Protein AF-A0A6I7XDJ4-F1 (afdb_monomer_lite)

Secondary structure (DSSP, 8-state):
--HHHHHHHHHHHTTTTS--------PPTT-PPPPPHHHHHHHHHHHHHHHHHHHHHHHHT--HHHHHHHHHHHHHHHTTS-HHHHHHHHHHHHHHHHHHHHHHTTT-HHHHHHHHHHHH-

Radius of gyration: 19.07 Å; chains: 1; bounding box: 44×33×51 Å

Sequence (121 aa):
MGLLKKLVLAFFVSFAMLATAPSAMAKPAGKVANQTQAEVEQSLLDTIAVAEETLAAMKDGTDKDTVVAMFKKTKQTAKTIESSVVLADRDRALSKVSKARSAYKKDQHEKAEELMTDAVQ

Structure (mmCIF, N/CA/C/O backbone):
data_AF-A0A6I7XDJ4-F1
#
_entry.id   AF-A0A6I7XDJ4-F1
#
loop_
_atom_site.group_PDB
_atom_site.id
_atom_site.type_symbol
_atom_site.label_atom_id
_atom_site.label_alt_id
_atom_site.label_comp_id
_atom_site.label_asym_id
_atom_site.label_entity_id
_atom_site.label_seq_id
_atom_site.pdbx_PDB_ins_code
_atom_site.Cartn_x
_atom_site.Cartn_y
_atom_site.Cartn_z
_atom_site.occupancy
_atom_site.B_iso_or_equiv
_atom_site.auth_seq_id
_atom_site.auth_comp_id
_atom_site.auth_asym_id
_atom_site.auth_atom_id
_atom_site.pdbx_PDB_model_num
ATOM 1 N N . MET A 1 1 ? 5.682 12.138 11.680 1.00 58.25 1 MET A N 1
ATOM 2 C CA . MET A 1 1 ? 5.284 11.073 10.729 1.00 58.25 1 MET A CA 1
ATOM 3 C C . MET A 1 1 ? 5.208 9.738 11.461 1.00 58.25 1 MET A C 1
ATOM 5 O O . MET A 1 1 ? 6.212 9.355 12.058 1.00 58.25 1 MET A O 1
ATOM 9 N N . GLY A 1 2 ? 4.049 9.067 11.454 1.00 78.44 2 GLY A N 1
ATOM 10 C CA . GLY A 1 2 ? 3.873 7.729 12.035 1.00 78.44 2 GLY A CA 1
ATOM 11 C C . GLY A 1 2 ? 4.668 6.648 11.293 1.00 78.44 2 GLY A C 1
ATOM 12 O O . GLY A 1 2 ? 5.092 6.863 10.158 1.00 78.44 2 GLY A O 1
ATOM 13 N N . LEU A 1 3 ? 4.896 5.492 11.929 1.00 74.62 3 LEU A N 1
ATOM 14 C CA . LEU A 1 3 ? 5.681 4.392 11.345 1.00 74.62 3 LEU A CA 1
ATOM 15 C C . LEU A 1 3 ? 5.074 3.893 10.023 1.00 74.62 3 LEU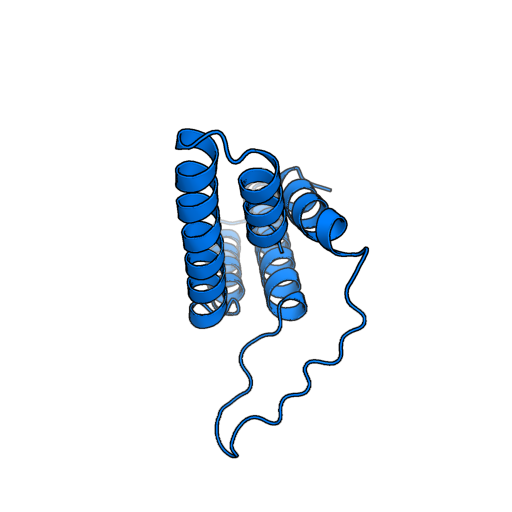 A C 1
ATOM 17 O O . LEU A 1 3 ? 5.812 3.653 9.077 1.00 74.62 3 LEU A O 1
ATOM 21 N N . LEU A 1 4 ? 3.741 3.830 9.924 1.00 73.25 4 LEU A N 1
ATOM 22 C CA . LEU A 1 4 ? 3.053 3.460 8.683 1.00 73.25 4 LEU A CA 1
ATOM 23 C C . LEU A 1 4 ? 3.281 4.486 7.564 1.00 73.25 4 LEU A C 1
ATOM 25 O O . LEU A 1 4 ? 3.674 4.101 6.469 1.00 73.25 4 LEU A O 1
ATOM 29 N N . LYS A 1 5 ? 3.109 5.788 7.845 1.00 70.94 5 LYS A N 1
ATOM 30 C CA . LYS A 1 5 ? 3.412 6.857 6.873 1.00 70.94 5 LYS A CA 1
ATOM 31 C C . LYS A 1 5 ? 4.868 6.806 6.424 1.00 70.94 5 LYS A C 1
ATOM 33 O O . LYS A 1 5 ? 5.135 6.968 5.244 1.00 70.94 5 LYS A O 1
ATOM 38 N N . LYS A 1 6 ? 5.798 6.535 7.346 1.00 69.38 6 LYS A N 1
ATOM 39 C CA . LYS A 1 6 ? 7.222 6.359 7.028 1.00 69.38 6 LYS A CA 1
ATOM 40 C C . LYS A 1 6 ? 7.474 5.143 6.141 1.00 69.38 6 LYS A C 1
ATOM 42 O O . LYS A 1 6 ? 8.306 5.247 5.256 1.00 69.38 6 LYS A O 1
ATOM 47 N N . LEU A 1 7 ? 6.786 4.023 6.364 1.00 71.25 7 LEU A N 1
ATOM 48 C CA . LEU A 1 7 ? 6.921 2.826 5.530 1.00 71.25 7 LEU A CA 1
ATOM 49 C C . LEU A 1 7 ? 6.358 3.042 4.124 1.00 71.25 7 LEU A C 1
ATOM 51 O O . LEU A 1 7 ? 7.006 2.641 3.167 1.00 71.25 7 LEU A O 1
ATOM 55 N N . VAL A 1 8 ? 5.212 3.719 3.994 1.00 69.56 8 VAL A N 1
ATOM 56 C CA . VAL A 1 8 ? 4.672 4.106 2.681 1.00 69.56 8 VAL A CA 1
ATOM 57 C C . VAL A 1 8 ? 5.653 5.039 1.972 1.00 69.56 8 VAL A C 1
ATOM 59 O O . VAL A 1 8 ? 6.119 4.706 0.891 1.00 69.56 8 VAL A O 1
ATOM 62 N N . LEU A 1 9 ? 6.077 6.132 2.615 1.00 65.06 9 LEU A N 1
ATOM 63 C CA . LEU A 1 9 ? 7.033 7.062 2.006 1.00 65.06 9 LEU A CA 1
ATOM 64 C C . LEU A 1 9 ? 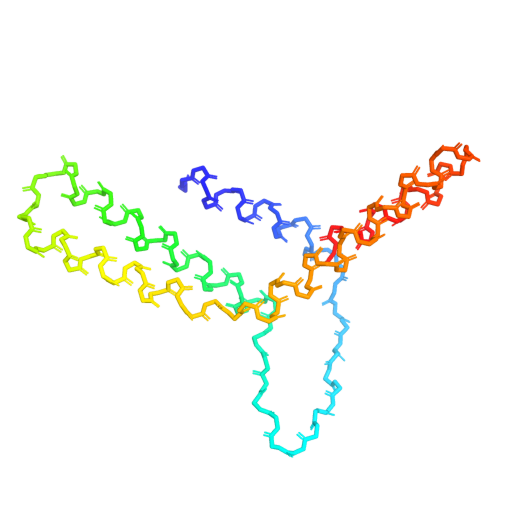8.373 6.394 1.662 1.00 65.06 9 LEU A C 1
ATOM 66 O O . LEU A 1 9 ? 8.934 6.668 0.615 1.00 65.06 9 LEU A O 1
ATOM 70 N N . ALA A 1 10 ? 8.909 5.531 2.529 1.00 63.19 10 ALA A N 1
ATOM 71 C CA . ALA A 1 10 ? 10.187 4.859 2.292 1.00 63.19 10 ALA A CA 1
ATOM 72 C C . ALA A 1 10 ? 10.102 3.832 1.158 1.00 63.19 10 ALA A C 1
ATOM 74 O O . ALA A 1 10 ? 11.068 3.688 0.416 1.00 63.19 10 ALA A O 1
ATOM 75 N N . PHE A 1 11 ? 8.958 3.159 1.000 1.00 60.91 11 PHE A N 1
ATOM 76 C CA . PHE A 1 11 ? 8.702 2.325 -0.168 1.00 60.91 11 PHE A CA 1
ATOM 77 C C . PHE A 1 11 ? 8.723 3.195 -1.433 1.00 60.91 11 PHE A C 1
ATOM 79 O O . PHE A 1 11 ? 9.486 2.905 -2.343 1.00 60.91 11 PHE A O 1
ATOM 86 N N . PHE A 1 12 ? 8.011 4.327 -1.452 1.00 59.75 12 PHE A N 1
ATOM 87 C CA . PHE A 1 12 ? 7.899 5.177 -2.646 1.00 59.75 12 PHE A CA 1
ATOM 88 C C . PHE A 1 12 ? 9.143 6.020 -2.991 1.00 59.75 12 PHE A C 1
ATOM 90 O O . PHE A 1 12 ? 9.467 6.194 -4.165 1.00 59.75 12 PHE A O 1
ATOM 97 N N . VAL A 1 13 ? 9.911 6.491 -2.004 1.00 55.22 13 VAL A N 1
ATOM 98 C CA . VAL A 1 13 ? 11.132 7.294 -2.227 1.00 55.22 13 VAL A CA 1
ATOM 99 C C . VAL A 1 13 ? 12.256 6.471 -2.876 1.00 55.22 13 VAL A C 1
ATOM 101 O O . VAL A 1 13 ? 13.077 7.036 -3.599 1.00 55.22 13 VAL A O 1
ATOM 104 N N . SER A 1 14 ? 12.263 5.142 -2.722 1.00 49.72 14 SER A N 1
ATOM 105 C CA . SER A 1 14 ? 13.172 4.259 -3.470 1.00 49.72 14 SER A CA 1
ATOM 106 C C . SER A 1 14 ? 12.849 4.160 -4.973 1.00 49.72 14 SER A C 1
ATOM 108 O O . SER A 1 14 ? 13.711 3.721 -5.730 1.00 49.72 14 SER A O 1
ATOM 110 N N . PHE A 1 15 ? 11.677 4.628 -5.429 1.00 52.31 15 PHE A N 1
ATOM 111 C CA . PHE A 1 15 ? 11.262 4.622 -6.844 1.00 52.31 15 PHE A CA 1
ATOM 112 C C . PHE A 1 15 ? 11.438 5.964 -7.563 1.00 52.31 15 PHE A C 1
ATOM 114 O O . PHE A 1 15 ? 11.301 6.037 -8.783 1.00 52.31 15 PHE A O 1
ATOM 121 N N . ALA A 1 16 ? 11.786 7.035 -6.846 1.00 45.94 16 ALA A N 1
ATOM 122 C CA . ALA A 1 16 ? 11.809 8.387 -7.408 1.00 45.94 16 ALA A CA 1
ATOM 123 C C . ALA A 1 16 ? 13.043 8.713 -8.281 1.00 45.94 16 ALA A C 1
ATOM 125 O O . ALA A 1 16 ? 13.126 9.816 -8.817 1.00 45.94 16 ALA A O 1
ATOM 126 N N . MET A 1 17 ? 14.004 7.796 -8.453 1.00 49.53 17 MET A N 1
ATOM 127 C CA . MET A 1 17 ? 15.264 8.090 -9.158 1.00 49.53 17 MET A CA 1
ATOM 128 C C . MET A 1 17 ? 15.359 7.596 -10.610 1.00 49.53 17 MET A C 1
ATOM 130 O O . MET A 1 17 ? 16.445 7.700 -11.171 1.00 49.53 17 MET A O 1
ATOM 134 N N . LEU A 1 18 ? 14.286 7.113 -11.261 1.00 47.75 18 LEU A N 1
ATOM 135 C CA . LEU A 1 18 ? 14.331 6.881 -12.720 1.00 47.75 18 LEU A CA 1
ATOM 136 C C . LEU A 1 18 ? 12.953 6.713 -13.402 1.00 47.75 18 LEU A C 1
ATOM 138 O O . LEU A 1 18 ? 12.644 5.646 -13.920 1.00 47.75 18 LEU A O 1
ATOM 142 N N . ALA A 1 19 ? 12.108 7.748 -13.461 1.00 44.69 19 ALA A N 1
ATOM 143 C CA . ALA A 1 19 ? 10.888 7.666 -14.280 1.00 44.69 19 ALA A CA 1
ATOM 144 C C . ALA A 1 19 ? 10.393 9.021 -14.815 1.00 44.69 19 ALA A C 1
ATOM 146 O O . ALA A 1 19 ? 9.305 9.481 -14.485 1.00 44.69 19 ALA A O 1
ATOM 147 N N . THR A 1 20 ? 11.145 9.638 -15.729 1.00 43.28 20 THR A N 1
ATOM 148 C CA . THR A 1 20 ? 10.537 10.495 -16.763 1.00 43.28 20 THR A CA 1
ATOM 149 C C . THR A 1 20 ? 10.356 9.673 -18.036 1.00 43.28 20 THR A C 1
ATOM 151 O O . THR A 1 20 ? 11.056 9.874 -19.025 1.00 43.28 20 THR A O 1
ATOM 154 N N . ALA A 1 21 ? 9.437 8.710 -18.012 1.00 37.78 21 ALA A N 1
ATOM 155 C CA . ALA A 1 21 ? 8.936 8.075 -19.225 1.00 37.78 21 ALA A CA 1
ATOM 156 C C . ALA A 1 21 ? 7.427 8.353 -19.311 1.00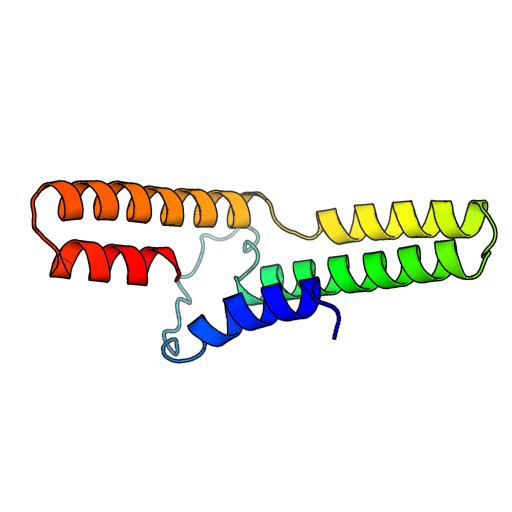 37.78 21 ALA A C 1
ATOM 158 O O . ALA A 1 21 ? 6.674 7.862 -18.469 1.00 37.78 21 ALA A O 1
ATOM 159 N N . PRO A 1 22 ? 6.956 9.160 -20.278 1.00 39.66 22 PRO A N 1
ATOM 160 C CA . PRO A 1 22 ? 5.538 9.437 -20.431 1.00 39.66 22 PRO A CA 1
ATOM 161 C C . PRO A 1 22 ? 4.861 8.195 -21.017 1.00 39.66 22 PRO A C 1
ATOM 163 O O . PRO A 1 22 ? 4.816 8.010 -22.229 1.00 39.66 22 PRO A O 1
ATOM 166 N N . SER A 1 23 ? 4.300 7.332 -20.174 1.00 48.78 23 SER A N 1
ATOM 167 C CA . SER A 1 23 ? 3.416 6.247 -20.616 1.00 48.78 23 SER A CA 1
ATOM 168 C C . SER A 1 23 ? 1.985 6.757 -20.818 1.00 48.78 23 SER A C 1
ATOM 170 O O . SER A 1 23 ? 1.008 6.170 -20.359 1.00 48.78 23 SER A O 1
ATOM 172 N N . ALA A 1 24 ? 1.835 7.848 -21.575 1.00 47.28 24 ALA A N 1
ATOM 173 C CA . ALA A 1 24 ? 0.551 8.243 -22.143 1.00 47.28 24 ALA A CA 1
ATOM 174 C C . ALA A 1 24 ? 0.224 7.335 -23.345 1.00 47.28 24 ALA A C 1
ATOM 176 O O . ALA A 1 24 ? 0.152 7.775 -24.489 1.00 47.28 24 ALA A O 1
ATOM 177 N N . MET A 1 25 ? 0.049 6.036 -23.096 1.00 48.41 25 MET A N 1
ATOM 178 C CA . MET A 1 25 ? -0.567 5.135 -24.067 1.00 48.41 25 MET A CA 1
ATOM 179 C C . MET A 1 25 ? -2.068 5.424 -24.046 1.00 48.41 25 MET A C 1
ATOM 181 O O . MET A 1 25 ? -2.756 5.104 -23.075 1.00 48.41 25 MET A O 1
ATOM 185 N N . ALA A 1 26 ? -2.564 6.078 -25.097 1.00 45.44 26 ALA A N 1
ATOM 186 C CA . ALA A 1 26 ? -3.975 6.398 -25.274 1.00 45.44 26 ALA A CA 1
ATOM 187 C C . ALA A 1 26 ? -4.851 5.145 -25.052 1.00 45.44 26 ALA A C 1
ATOM 189 O O . ALA A 1 26 ? -4.783 4.179 -25.815 1.00 45.44 26 ALA A O 1
ATOM 190 N N . LYS A 1 27 ? -5.659 5.143 -23.981 1.00 52.78 27 LYS A N 1
ATOM 191 C CA . LYS A 1 27 ? -6.646 4.084 -23.713 1.00 52.78 27 LYS A CA 1
ATOM 192 C C . LYS A 1 27 ? -7.826 4.208 -24.696 1.00 52.78 27 LYS A C 1
ATOM 194 O O . LYS A 1 27 ? -8.166 5.323 -25.091 1.00 52.78 27 LYS A O 1
ATOM 199 N N . PRO A 1 28 ? -8.486 3.092 -25.071 1.00 50.69 28 PRO A N 1
ATOM 200 C CA . PRO A 1 28 ? -9.665 3.117 -25.936 1.00 50.69 28 PRO A CA 1
ATOM 201 C C . PRO A 1 28 ? -10.774 3.985 -25.327 1.00 50.69 28 PRO A C 1
ATOM 203 O O . PRO A 1 28 ? -11.016 3.916 -24.118 1.00 50.69 28 PRO A O 1
ATOM 206 N N . ALA A 1 29 ? -11.460 4.767 -26.164 1.00 42.06 29 ALA A N 1
ATOM 207 C CA . ALA A 1 29 ? -12.577 5.613 -25.755 1.00 42.06 29 ALA A CA 1
ATOM 208 C C . ALA A 1 29 ? -13.630 4.792 -24.982 1.00 42.06 29 ALA A C 1
ATOM 210 O O . ALA A 1 29 ? -14.144 3.797 -25.489 1.00 42.06 29 ALA A O 1
ATOM 211 N N . GLY A 1 30 ? -13.915 5.194 -23.739 1.00 54.53 30 GLY A N 1
ATOM 212 C CA . GLY A 1 30 ? -14.920 4.564 -22.872 1.00 54.53 30 GLY A CA 1
ATOM 213 C C . GLY A 1 30 ? -14.377 3.755 -21.688 1.00 54.53 30 GLY A C 1
ATOM 214 O O . GLY A 1 30 ? -15.161 3.381 -20.819 1.00 54.53 30 GLY A O 1
ATOM 215 N N . LYS A 1 31 ? -13.061 3.515 -21.582 1.00 56.34 31 LYS A N 1
ATOM 216 C CA . LYS A 1 31 ? -12.471 3.002 -20.333 1.00 56.34 31 LYS A CA 1
ATOM 217 C C . LYS A 1 31 ? -12.120 4.169 -19.416 1.00 56.34 31 LYS A C 1
ATOM 219 O O . LYS A 1 31 ? -11.242 4.960 -19.752 1.00 56.34 31 LYS A O 1
ATOM 224 N N . VAL A 1 32 ? -12.784 4.256 -18.260 1.00 60.88 32 VAL A N 1
ATOM 225 C CA . VAL A 1 32 ? -12.348 5.136 -17.165 1.00 60.88 32 VAL A CA 1
ATOM 226 C C . VAL A 1 32 ? -10.879 4.822 -16.888 1.00 60.88 32 VAL A C 1
ATOM 228 O O . VAL A 1 32 ? -10.493 3.652 -16.803 1.00 60.88 32 VAL A O 1
ATOM 231 N N . ALA A 1 33 ? -10.037 5.850 -16.860 1.00 67.56 33 ALA A N 1
ATOM 232 C CA . ALA A 1 33 ? -8.632 5.655 -16.564 1.00 67.56 33 ALA A CA 1
ATOM 233 C C . ALA A 1 33 ? -8.510 5.104 -15.140 1.00 67.56 33 ALA A C 1
ATOM 235 O O . ALA A 1 33 ? -8.941 5.755 -14.195 1.00 67.56 33 ALA A O 1
ATOM 236 N N . ASN A 1 34 ? -7.969 3.890 -15.010 1.00 77.81 34 ASN A N 1
ATOM 237 C CA . ASN A 1 34 ? -7.558 3.383 -13.706 1.00 77.81 34 ASN A CA 1
ATOM 238 C C . ASN A 1 34 ? -6.623 4.374 -13.007 1.00 77.81 34 ASN A C 1
ATOM 240 O O . ASN A 1 34 ? -5.861 5.064 -13.694 1.00 77.81 34 ASN A O 1
ATOM 244 N N . GLN A 1 35 ? -6.635 4.358 -11.677 1.00 80.38 35 GLN A N 1
ATOM 245 C CA . GLN A 1 35 ? -5.714 5.135 -10.859 1.00 80.38 35 GLN A CA 1
ATOM 246 C C . GLN A 1 35 ? -4.265 4.916 -11.297 1.00 80.38 35 GLN A C 1
ATOM 248 O O . GLN A 1 35 ? -3.810 3.791 -11.526 1.00 80.38 35 GLN A O 1
ATOM 253 N N . THR A 1 36 ? -3.538 6.017 -11.407 1.00 86.25 36 THR A N 1
ATOM 254 C CA . THR A 1 36 ? -2.083 6.036 -11.520 1.00 86.25 36 THR A CA 1
ATOM 255 C C . THR A 1 36 ? -1.444 5.605 -10.200 1.00 86.25 36 THR A C 1
ATOM 257 O O . THR A 1 36 ? -2.063 5.658 -9.138 1.00 86.25 36 THR A O 1
ATOM 260 N N . GLN A 1 37 ? -0.168 5.220 -10.241 1.00 80.06 37 GLN A N 1
ATOM 261 C CA . GLN A 1 37 ? 0.585 4.836 -9.043 1.00 80.06 37 GLN A CA 1
ATOM 262 C C . GLN A 1 37 ? 0.614 5.959 -7.988 1.00 80.06 37 GLN A C 1
ATOM 264 O O . GLN A 1 37 ? 0.421 5.688 -6.806 1.00 80.06 37 GLN A O 1
ATOM 269 N N . ALA A 1 38 ? 0.758 7.217 -8.419 1.00 80.81 38 ALA A N 1
ATOM 270 C CA . ALA A 1 38 ? 0.715 8.383 -7.536 1.00 80.81 38 ALA A CA 1
ATOM 271 C C . ALA A 1 38 ? -0.673 8.590 -6.897 1.00 80.81 38 ALA A C 1
ATOM 273 O O . ALA A 1 38 ? -0.775 8.958 -5.729 1.00 80.81 38 ALA A O 1
ATOM 274 N N . GLU A 1 39 ? -1.759 8.318 -7.626 1.00 83.44 39 GLU A N 1
ATOM 275 C CA . GLU A 1 39 ? -3.124 8.397 -7.081 1.00 83.44 39 GLU A CA 1
ATOM 276 C C . GLU A 1 39 ? -3.422 7.262 -6.089 1.00 83.44 39 GLU A C 1
ATOM 278 O O . GLU A 1 39 ? -4.112 7.480 -5.087 1.00 83.44 39 GLU A O 1
ATOM 283 N N . VAL A 1 40 ? -2.880 6.063 -6.330 1.00 86.62 40 VAL A N 1
ATOM 284 C CA . VAL A 1 40 ? -2.934 4.947 -5.372 1.00 86.62 40 VAL A CA 1
ATOM 285 C C . VAL A 1 40 ? -2.143 5.293 -4.108 1.00 86.62 40 VAL A C 1
ATOM 287 O O . VAL A 1 40 ? -2.650 5.091 -3.003 1.00 86.62 40 VAL A O 1
ATOM 290 N N . GLU A 1 41 ? -0.936 5.852 -4.246 1.00 84.69 41 GLU A N 1
ATOM 291 C CA . GLU A 1 41 ? -0.121 6.319 -3.118 1.00 84.69 41 GLU A CA 1
ATOM 292 C C . GLU A 1 41 ? -0.869 7.368 -2.292 1.00 84.69 41 GLU A C 1
ATOM 294 O O . GLU A 1 41 ? -1.000 7.218 -1.075 1.00 84.69 41 GLU A O 1
ATOM 299 N N . GLN A 1 42 ? -1.429 8.389 -2.944 1.00 85.19 42 GLN A N 1
ATOM 300 C CA . GLN A 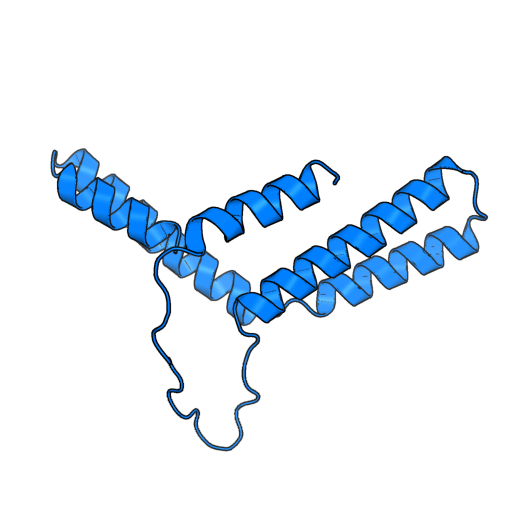1 42 ? -2.198 9.421 -2.258 1.00 85.19 42 GLN A CA 1
ATOM 301 C C . GLN A 1 42 ? -3.411 8.824 -1.530 1.00 85.19 42 GLN A C 1
ATOM 303 O O . GLN A 1 42 ? -3.632 9.127 -0.359 1.00 85.19 42 GLN A O 1
ATOM 308 N N . SER A 1 43 ? -4.142 7.901 -2.162 1.00 87.31 43 SER A N 1
ATOM 309 C CA . SER A 1 43 ? -5.286 7.221 -1.534 1.00 87.31 43 SER A CA 1
ATOM 310 C C . SER A 1 43 ? -4.882 6.397 -0.300 1.00 87.31 43 SER A C 1
ATOM 312 O O . SER A 1 43 ? -5.619 6.340 0.692 1.00 87.31 43 SER A O 1
ATOM 314 N N . LEU A 1 44 ? -3.697 5.774 -0.322 1.00 88.25 44 LEU A N 1
ATOM 315 C CA . LEU A 1 44 ? -3.125 5.081 0.836 1.00 88.25 44 LEU A CA 1
ATOM 316 C C . LEU A 1 44 ? -2.757 6.068 1.952 1.00 88.25 44 LEU A C 1
ATOM 318 O O . LEU A 1 44 ? -3.109 5.835 3.111 1.00 88.25 44 LEU A O 1
ATOM 322 N N . LEU A 1 45 ? -2.089 7.176 1.619 1.00 90.12 45 LEU A N 1
ATOM 323 C CA . LEU A 1 45 ? -1.713 8.218 2.580 1.00 90.12 45 LEU A CA 1
ATOM 324 C C . LEU A 1 45 ? -2.940 8.855 3.244 1.00 90.12 45 LEU A C 1
ATOM 326 O O . LEU A 1 45 ? -2.946 9.024 4.467 1.00 90.12 45 LEU A O 1
ATOM 330 N N . ASP A 1 46 ? -3.988 9.131 2.470 1.00 90.38 46 ASP A N 1
ATOM 331 C CA . ASP A 1 46 ? -5.257 9.670 2.961 1.00 90.38 46 ASP A CA 1
ATOM 332 C C . ASP A 1 46 ? -5.943 8.682 3.908 1.00 90.38 46 ASP A C 1
ATOM 334 O O . ASP A 1 46 ? -6.383 9.050 5.000 1.00 90.38 46 ASP A O 1
ATOM 338 N N . THR A 1 47 ? -5.974 7.398 3.540 1.00 93.00 47 THR A N 1
ATOM 339 C CA . THR A 1 47 ? -6.527 6.338 4.395 1.00 93.00 47 THR A CA 1
ATOM 340 C C . THR A 1 47 ? -5.779 6.253 5.725 1.00 93.00 47 THR A C 1
ATOM 342 O O . THR A 1 47 ? -6.408 6.154 6.782 1.00 93.00 47 THR A O 1
ATOM 345 N N . ILE A 1 48 ? -4.444 6.337 5.700 1.00 94.44 48 ILE A N 1
ATOM 346 C CA . ILE A 1 48 ? -3.628 6.332 6.919 1.00 94.44 48 ILE A CA 1
ATOM 347 C C . ILE A 1 48 ? -3.905 7.577 7.762 1.00 94.44 48 ILE A C 1
ATOM 349 O O . ILE A 1 48 ? -4.031 7.459 8.978 1.00 94.44 48 ILE A O 1
ATOM 353 N N . ALA A 1 49 ? -4.022 8.756 7.149 1.00 93.12 49 ALA A N 1
ATOM 354 C CA . ALA A 1 49 ? -4.311 9.988 7.874 1.00 93.12 49 ALA A CA 1
ATOM 355 C C . ALA A 1 49 ? -5.643 9.903 8.639 1.00 93.12 49 ALA A C 1
ATOM 357 O O . ALA A 1 49 ? -5.665 10.150 9.843 1.00 93.12 49 ALA A O 1
ATOM 358 N N . VAL A 1 50 ? -6.725 9.460 7.989 1.00 93.56 50 VAL A N 1
ATOM 359 C CA . VAL A 1 50 ? -8.038 9.327 8.648 1.00 93.56 50 VAL A CA 1
ATOM 360 C C . VAL A 1 50 ? -8.033 8.217 9.711 1.00 93.56 50 VAL A C 1
ATOM 362 O O . VAL A 1 50 ? -8.687 8.343 10.749 1.00 93.56 50 VAL A O 1
ATOM 365 N N . ALA A 1 51 ? -7.268 7.141 9.506 1.00 96.38 51 ALA A N 1
ATOM 366 C CA . ALA A 1 51 ? -7.092 6.102 10.518 1.00 96.38 51 ALA A CA 1
ATOM 367 C C . ALA A 1 51 ? -6.329 6.616 11.756 1.00 96.38 51 ALA A C 1
ATOM 369 O O . ALA A 1 51 ? -6.710 6.297 12.883 1.00 96.38 51 ALA A O 1
ATOM 370 N N . GLU A 1 52 ? -5.284 7.430 11.564 1.00 96.06 52 GLU A N 1
ATOM 371 C CA . GLU A 1 52 ? -4.546 8.089 12.651 1.00 96.06 52 GLU A CA 1
ATOM 372 C C . GLU A 1 52 ? -5.448 9.065 13.426 1.00 96.06 52 GLU A C 1
ATOM 374 O O . GLU A 1 52 ? -5.444 9.037 14.656 1.00 96.06 52 GLU A O 1
ATOM 379 N N . GLU A 1 53 ? -6.270 9.861 12.730 1.00 94.81 53 GLU A N 1
ATOM 380 C CA . GLU A 1 53 ? -7.285 10.732 13.348 1.00 94.81 53 GLU A CA 1
ATOM 381 C C . GLU A 1 53 ? -8.288 9.924 14.180 1.00 94.81 53 GLU A C 1
ATOM 383 O O . GLU A 1 53 ? -8.566 10.260 15.329 1.00 94.81 53 GLU A O 1
ATOM 388 N N . THR A 1 54 ? -8.799 8.821 13.625 1.00 96.94 54 THR A N 1
ATOM 389 C CA . THR A 1 54 ? -9.751 7.942 14.323 1.00 96.94 54 THR A CA 1
ATOM 390 C C . THR A 1 54 ? -9.123 7.342 15.580 1.00 96.94 54 THR A C 1
ATOM 392 O O . THR A 1 54 ? -9.756 7.301 16.632 1.00 96.94 54 THR A O 1
ATOM 395 N N . LEU A 1 55 ? -7.859 6.911 15.507 1.00 96.62 55 LEU A N 1
ATOM 396 C CA . LEU A 1 55 ? -7.134 6.383 16.661 1.00 96.62 55 LEU A CA 1
ATOM 397 C C . LEU A 1 55 ? -6.897 7.452 17.737 1.00 96.62 55 LEU A C 1
ATOM 399 O O . LEU A 1 55 ? -6.941 7.128 18.922 1.00 96.62 55 LEU A O 1
ATOM 403 N N . ALA A 1 56 ? -6.623 8.698 17.348 1.00 95.69 56 ALA A N 1
ATOM 404 C CA . ALA A 1 56 ? -6.483 9.802 18.293 1.00 95.69 56 ALA A CA 1
ATOM 405 C C . ALA A 1 56 ? -7.803 10.057 19.038 1.00 95.69 56 ALA A C 1
ATOM 407 O O . ALA A 1 56 ? -7.797 10.036 20.267 1.00 95.69 56 ALA A O 1
ATOM 408 N N . ALA A 1 57 ? -8.923 10.131 18.310 1.00 96.31 57 ALA A N 1
ATOM 409 C CA . ALA A 1 57 ? -10.265 10.283 18.881 1.00 96.31 57 ALA A CA 1
ATOM 410 C C . ALA A 1 57 ? -10.648 9.127 19.829 1.00 96.31 57 ALA A C 1
ATOM 412 O O . ALA A 1 57 ? -11.309 9.300 20.848 1.00 96.31 57 ALA A O 1
ATOM 413 N N . MET A 1 58 ? -10.198 7.903 19.542 1.00 97.12 58 MET A N 1
ATOM 414 C CA . MET A 1 58 ? -10.383 6.786 20.476 1.00 97.12 58 MET A CA 1
ATOM 415 C C . MET A 1 58 ? -9.600 6.964 21.782 1.00 97.12 58 MET A C 1
ATOM 417 O O . MET A 1 58 ? -10.018 6.457 22.821 1.00 97.12 58 MET A O 1
ATOM 421 N N . LYS A 1 59 ? -8.433 7.612 21.727 1.00 97.12 59 LYS A N 1
ATOM 422 C CA . LYS A 1 59 ? -7.521 7.764 22.869 1.00 97.12 59 LYS A CA 1
ATOM 423 C C . LYS A 1 59 ? -7.835 8.978 23.734 1.00 97.12 59 LYS A C 1
ATOM 425 O O . LYS A 1 59 ? -7.524 8.945 24.919 1.00 97.12 59 LYS A O 1
ATOM 430 N N . ASP A 1 60 ? -8.410 10.027 23.158 1.00 95.44 60 ASP A N 1
ATOM 431 C CA . ASP A 1 60 ? -8.765 11.258 23.872 1.00 95.44 60 ASP A CA 1
ATOM 432 C C . ASP A 1 60 ? -10.148 11.204 24.545 1.00 95.44 60 ASP A C 1
ATOM 434 O O . ASP A 1 60 ? -10.513 12.123 25.277 1.00 95.44 60 ASP A O 1
ATOM 438 N N . GLY A 1 61 ? -10.889 10.107 24.357 1.00 93.44 61 GLY A N 1
ATOM 439 C CA . GLY A 1 61 ? -12.208 9.919 24.956 1.00 93.44 61 GLY A CA 1
ATOM 440 C C . GLY A 1 61 ? -13.340 10.601 24.187 1.00 93.44 61 GLY A C 1
ATOM 441 O O . GLY A 1 61 ? -14.399 10.822 24.775 1.00 93.44 61 GLY A O 1
ATOM 442 N N . THR A 1 62 ? -13.140 10.914 22.899 1.00 95.62 62 THR A N 1
ATOM 443 C CA . THR A 1 62 ? -14.208 11.356 21.989 1.00 95.62 62 THR A CA 1
ATOM 444 C C . THR A 1 62 ? -15.420 10.422 22.076 1.00 95.62 62 THR A C 1
ATOM 446 O O . THR A 1 62 ? -15.291 9.207 22.263 1.00 95.62 62 THR A O 1
ATOM 449 N N . ASP A 1 63 ? -16.622 10.990 21.943 1.00 97.00 63 ASP A N 1
ATOM 450 C CA . ASP A 1 63 ? -17.862 10.241 22.095 1.00 97.00 63 ASP A CA 1
ATOM 451 C C . ASP A 1 63 ? -17.967 9.069 21.103 1.00 97.00 63 ASP A C 1
ATOM 453 O O . ASP A 1 63 ? -17.475 9.095 19.968 1.00 97.00 63 ASP A O 1
ATOM 457 N N . LYS A 1 64 ? -18.638 8.008 21.555 1.00 96.94 64 LYS A N 1
ATOM 458 C CA . LYS A 1 64 ? -18.736 6.743 20.827 1.00 96.94 64 LYS A CA 1
ATOM 459 C C . LYS A 1 64 ? -19.337 6.910 19.430 1.00 96.94 64 LYS A C 1
ATOM 461 O O . LYS A 1 64 ? -18.885 6.232 18.507 1.00 96.94 64 LYS A O 1
ATOM 466 N N . ASP A 1 65 ? -20.339 7.767 19.263 1.00 97.38 65 ASP A N 1
ATOM 467 C CA . ASP A 1 65 ? -21.045 7.909 17.990 1.00 97.38 65 ASP A CA 1
ATOM 468 C C . ASP A 1 65 ? -20.175 8.641 16.961 1.00 97.38 65 ASP A C 1
ATOM 470 O O . ASP A 1 65 ? -20.096 8.213 15.802 1.00 97.38 65 ASP A O 1
ATOM 474 N N . THR A 1 66 ? -19.423 9.652 17.397 1.00 95.38 66 THR A N 1
ATOM 475 C CA . THR A 1 66 ? -18.402 10.325 16.588 1.00 95.38 66 THR A CA 1
ATOM 476 C C . THR A 1 66 ? -17.288 9.363 16.188 1.00 95.38 66 THR A C 1
ATOM 478 O O . THR A 1 66 ? -16.969 9.258 15.002 1.00 95.38 66 THR A O 1
ATOM 481 N N . VAL A 1 67 ? -16.750 8.570 17.121 1.00 96.81 67 VAL A N 1
ATOM 482 C CA . VAL A 1 67 ? -15.727 7.558 16.799 1.00 96.81 67 VAL A CA 1
ATOM 483 C C . VAL A 1 67 ? -16.263 6.528 15.791 1.00 96.81 67 VAL A C 1
ATOM 485 O O . VAL A 1 67 ? -15.574 6.160 14.836 1.00 96.81 67 VAL A O 1
ATOM 488 N N . VAL A 1 68 ? -17.522 6.094 15.922 1.00 97.75 68 VAL A N 1
ATOM 489 C CA . VAL A 1 68 ? -18.175 5.201 14.946 1.00 97.75 68 VAL A CA 1
ATOM 490 C C . VAL A 1 68 ? -18.311 5.862 13.570 1.00 97.75 68 VAL A C 1
ATOM 492 O O . VAL A 1 68 ? -18.097 5.198 12.548 1.00 97.75 68 VAL A O 1
ATOM 495 N N . ALA A 1 69 ? -18.634 7.154 13.502 1.00 97.19 69 ALA A N 1
ATOM 496 C CA . ALA A 1 69 ? -18.658 7.898 12.245 1.00 97.19 69 ALA A CA 1
ATOM 497 C C . ALA A 1 69 ? -17.258 7.990 11.610 1.00 97.19 69 ALA A C 1
ATOM 499 O O . ALA A 1 69 ? -17.117 7.787 10.401 1.00 97.19 69 ALA A O 1
ATOM 500 N N . MET A 1 70 ? -16.212 8.185 12.414 1.00 97.06 70 MET A N 1
ATOM 501 C CA . MET A 1 70 ? -14.819 8.197 11.953 1.00 97.06 70 MET A CA 1
ATOM 502 C C . MET A 1 70 ? -14.353 6.825 11.446 1.00 97.06 70 MET A C 1
ATOM 504 O O . MET A 1 70 ? -13.691 6.743 10.407 1.00 97.06 70 MET A O 1
ATOM 508 N N . PHE A 1 71 ? -14.794 5.723 12.064 1.00 97.25 71 PHE A N 1
ATOM 509 C CA . PHE A 1 71 ? -14.587 4.381 11.506 1.00 97.25 71 PHE A CA 1
ATOM 510 C C . PHE A 1 71 ? -15.252 4.213 10.138 1.00 97.25 71 PHE A C 1
ATOM 512 O O . PHE A 1 71 ? -14.662 3.621 9.230 1.00 97.25 71 PHE A O 1
ATOM 519 N N . LYS A 1 72 ? -16.477 4.726 9.959 1.00 97.75 72 LYS A N 1
ATOM 520 C CA . LYS A 1 72 ? -17.148 4.708 8.650 1.00 97.75 72 LYS A CA 1
ATOM 521 C C . LYS A 1 72 ? -16.372 5.541 7.632 1.00 97.75 72 LYS A C 1
ATOM 523 O O . LYS A 1 72 ? -16.160 5.053 6.527 1.00 97.75 72 LYS A O 1
ATOM 528 N N . LYS A 1 73 ? -15.910 6.738 8.009 1.00 95.12 73 LYS A N 1
ATOM 529 C CA . LYS A 1 73 ? -15.081 7.606 7.160 1.00 95.12 73 LYS A CA 1
ATOM 530 C C . LYS A 1 73 ? -13.809 6.881 6.725 1.00 95.12 73 LYS A C 1
ATOM 532 O O . LYS A 1 73 ? -13.606 6.726 5.531 1.00 95.12 73 LYS A O 1
ATOM 537 N N . THR A 1 74 ? -13.049 6.319 7.667 1.00 95.19 74 THR A N 1
ATOM 538 C CA . THR A 1 74 ? -11.843 5.518 7.383 1.00 95.19 74 THR A CA 1
ATOM 539 C C . THR A 1 74 ? -12.128 4.402 6.372 1.00 95.19 74 THR A C 1
ATOM 541 O O . THR A 1 74 ? -11.400 4.242 5.395 1.00 95.19 74 THR A O 1
ATOM 544 N N . LYS A 1 75 ? -13.227 3.654 6.554 1.00 94.88 75 LYS A N 1
ATOM 545 C CA . LYS A 1 75 ? -13.634 2.589 5.621 1.00 94.88 75 LYS A CA 1
ATOM 546 C C . LYS A 1 75 ? -14.006 3.110 4.234 1.00 94.88 75 LYS A C 1
ATOM 548 O O . LYS A 1 75 ? -13.772 2.406 3.261 1.00 94.88 75 LYS A O 1
ATOM 553 N N . GLN A 1 76 ? -14.635 4.280 4.136 1.00 94.44 76 GLN A N 1
ATOM 554 C CA . GLN A 1 76 ? -14.993 4.869 2.844 1.00 94.44 76 GLN A CA 1
ATOM 555 C C . GLN A 1 76 ? -13.764 5.427 2.128 1.00 94.44 76 GLN A C 1
ATOM 557 O O . GLN A 1 76 ? -13.625 5.191 0.934 1.00 94.44 76 GLN A O 1
ATOM 562 N N . THR A 1 77 ? -12.840 6.064 2.852 1.00 89.56 77 THR A N 1
ATOM 563 C CA . THR A 1 77 ? -11.553 6.503 2.297 1.00 89.56 77 THR A CA 1
ATOM 564 C C . THR A 1 77 ? -10.769 5.314 1.743 1.00 89.56 77 THR A C 1
ATOM 566 O O . THR A 1 77 ? -10.336 5.355 0.604 1.00 89.56 77 THR A O 1
ATOM 569 N N . ALA A 1 78 ? -10.705 4.186 2.457 1.00 89.56 78 ALA A N 1
ATOM 570 C CA . ALA A 1 78 ? -10.017 2.992 1.955 1.00 89.56 78 ALA A CA 1
ATOM 571 C C . ALA A 1 78 ? -10.609 2.424 0.646 1.00 89.56 78 ALA A C 1
ATOM 573 O O . ALA A 1 78 ? -9.906 1.754 -0.106 1.00 89.56 78 ALA A O 1
ATOM 574 N N . LYS A 1 79 ? -11.893 2.674 0.353 1.00 90.12 79 LYS A N 1
ATOM 575 C CA . LYS A 1 79 ? -12.538 2.223 -0.893 1.00 90.12 79 LYS A CA 1
ATOM 576 C C . LYS A 1 79 ? -12.176 3.072 -2.108 1.00 90.12 79 LYS A C 1
ATOM 578 O O . LYS A 1 79 ? -12.529 2.678 -3.215 1.00 90.12 79 LYS A O 1
ATOM 583 N N . THR A 1 80 ? -11.512 4.214 -1.925 1.00 88.88 80 THR A N 1
ATOM 584 C CA . THR A 1 80 ? -10.999 4.990 -3.060 1.00 88.88 80 THR A CA 1
ATOM 585 C C . THR A 1 80 ? -9.782 4.325 -3.687 1.00 88.88 80 THR A C 1
ATOM 587 O O . THR A 1 80 ? -9.452 4.661 -4.813 1.00 88.88 80 THR A O 1
ATOM 590 N N . ILE A 1 81 ? -9.136 3.374 -3.002 1.00 87.44 81 ILE A N 1
ATOM 591 C CA . ILE A 1 81 ? -8.018 2.602 -3.545 1.00 87.44 81 ILE A CA 1
ATOM 592 C C . ILE A 1 81 ? -8.560 1.596 -4.566 1.00 87.44 81 ILE A C 1
ATOM 594 O O . ILE A 1 81 ? -9.316 0.682 -4.224 1.00 87.44 81 ILE A O 1
ATOM 598 N N . GLU A 1 82 ? -8.152 1.735 -5.823 1.00 86.56 82 GLU A N 1
ATOM 599 C CA . GLU A 1 82 ? -8.590 0.856 -6.896 1.00 86.56 82 GLU A CA 1
ATOM 600 C C . GLU A 1 82 ? -7.909 -0.519 -6.796 1.00 86.56 82 GLU A C 1
ATOM 602 O O . GLU A 1 82 ? -6.737 -0.708 -7.134 1.00 86.56 82 GLU A O 1
ATOM 607 N N . SER A 1 83 ? -8.670 -1.523 -6.355 1.00 83.31 83 SER A N 1
ATOM 608 C CA . SER A 1 83 ? -8.155 -2.878 -6.141 1.00 83.31 83 SER A CA 1
ATOM 609 C C . SER A 1 83 ? -7.641 -3.540 -7.420 1.00 83.31 83 SER A C 1
ATOM 611 O O . SER A 1 83 ? -6.688 -4.310 -7.345 1.00 83.31 83 SER A O 1
ATOM 613 N N . SER A 1 84 ? -8.203 -3.233 -8.595 1.00 81.19 84 SER A N 1
ATOM 614 C CA . SER A 1 84 ? -7.712 -3.752 -9.880 1.00 81.19 84 SER A CA 1
ATOM 615 C C . SER A 1 84 ? -6.271 -3.344 -10.166 1.00 81.19 84 SER A C 1
ATOM 617 O O . SER A 1 84 ? -5.523 -4.155 -10.706 1.00 81.19 84 SER A O 1
ATOM 619 N N . VAL A 1 85 ? -5.875 -2.124 -9.795 1.00 79.69 85 VAL A N 1
ATOM 620 C CA . VAL A 1 85 ? -4.499 -1.637 -9.972 1.00 79.69 85 VAL A CA 1
ATOM 621 C C . VAL A 1 85 ? -3.583 -2.313 -8.961 1.00 79.69 85 VAL A C 1
ATOM 623 O O . VAL A 1 85 ? -2.640 -2.998 -9.346 1.00 79.69 85 VAL A O 1
ATOM 626 N N . VAL A 1 86 ? -3.934 -2.239 -7.673 1.00 85.25 86 VAL A N 1
ATOM 627 C CA . VAL A 1 86 ? -3.117 -2.802 -6.585 1.00 85.25 86 VAL A CA 1
ATOM 628 C C . VAL A 1 86 ? -2.894 -4.308 -6.747 1.00 85.25 86 VAL A C 1
ATOM 630 O O . VAL A 1 86 ? -1.784 -4.799 -6.543 1.00 85.25 86 VAL A O 1
ATOM 633 N N . LEU A 1 87 ? -3.930 -5.066 -7.121 1.00 85.12 87 LEU A N 1
ATOM 634 C CA . LEU A 1 87 ? -3.812 -6.509 -7.340 1.00 85.12 87 LEU A CA 1
ATOM 635 C C . LEU A 1 87 ? -2.952 -6.826 -8.566 1.00 85.12 87 LEU A C 1
ATOM 637 O O . LEU A 1 87 ? -2.124 -7.732 -8.496 1.00 85.12 87 LEU A O 1
ATOM 641 N N . ALA A 1 88 ? -3.110 -6.076 -9.659 1.00 83.62 88 ALA A N 1
ATOM 642 C CA . ALA A 1 88 ? -2.311 -6.278 -10.863 1.00 83.62 88 ALA A CA 1
ATOM 643 C C . ALA A 1 88 ? -0.821 -5.999 -10.617 1.00 83.62 88 ALA A C 1
ATOM 645 O O . ALA A 1 88 ? 0.026 -6.785 -11.050 1.00 83.62 88 ALA A O 1
ATOM 646 N N . ASP A 1 89 ? -0.496 -4.924 -9.897 1.00 84.81 89 ASP A N 1
ATOM 647 C CA . ASP A 1 89 ? 0.889 -4.576 -9.573 1.00 84.81 89 ASP A CA 1
ATOM 648 C C . ASP A 1 89 ? 1.500 -5.583 -8.592 1.00 84.81 89 ASP A C 1
ATOM 650 O O . ASP A 1 89 ? 2.606 -6.077 -8.825 1.00 84.81 89 ASP A O 1
ATOM 654 N N . ARG A 1 90 ? 0.743 -6.017 -7.573 1.00 86.69 90 ARG A N 1
ATOM 655 C CA . ARG A 1 90 ? 1.153 -7.113 -6.679 1.00 86.69 90 ARG A CA 1
ATOM 656 C C . ARG A 1 90 ? 1.473 -8.386 -7.459 1.00 86.69 90 ARG A C 1
ATOM 658 O O . ARG A 1 90 ? 2.505 -9.013 -7.223 1.00 86.69 90 ARG A O 1
ATOM 665 N N . ASP A 1 91 ? 0.593 -8.798 -8.364 1.00 89.50 91 ASP A N 1
ATOM 666 C CA . ASP A 1 91 ? 0.765 -10.043 -9.113 1.00 89.50 91 ASP A CA 1
ATOM 667 C C . ASP A 1 91 ? 1.963 -9.955 -10.078 1.00 89.50 91 ASP A C 1
ATOM 669 O O . ASP A 1 91 ? 2.712 -10.928 -10.232 1.00 89.50 91 ASP A O 1
ATOM 673 N N . ARG A 1 92 ? 2.212 -8.774 -10.667 1.00 89.38 92 ARG A N 1
ATOM 674 C CA . ARG A 1 92 ? 3.409 -8.498 -11.479 1.00 89.38 92 ARG A CA 1
ATOM 675 C C . ARG A 1 92 ? 4.686 -8.619 -10.644 1.00 89.38 92 ARG A C 1
ATOM 677 O O . ARG A 1 92 ? 5.585 -9.368 -11.041 1.00 89.38 92 ARG A O 1
ATOM 684 N N . ALA A 1 93 ? 4.737 -7.963 -9.484 1.00 90.50 93 ALA A N 1
ATOM 685 C CA . ALA A 1 93 ? 5.864 -8.031 -8.557 1.00 90.50 93 ALA A CA 1
ATOM 686 C C . ALA A 1 93 ? 6.135 -9.476 -8.104 1.00 90.50 93 ALA A C 1
ATOM 688 O O . ALA A 1 93 ? 7.253 -9.978 -8.220 1.00 90.50 93 ALA A O 1
ATOM 689 N N . LEU A 1 94 ? 5.099 -10.217 -7.692 1.00 94.31 94 LEU A N 1
ATOM 690 C CA . LEU A 1 94 ? 5.236 -11.618 -7.273 1.00 94.31 94 LEU A CA 1
ATOM 691 C C . LEU A 1 94 ? 5.736 -12.531 -8.399 1.00 94.31 94 LEU A C 1
ATOM 693 O O . LEU A 1 94 ? 6.538 -13.438 -8.152 1.00 94.31 94 LEU A 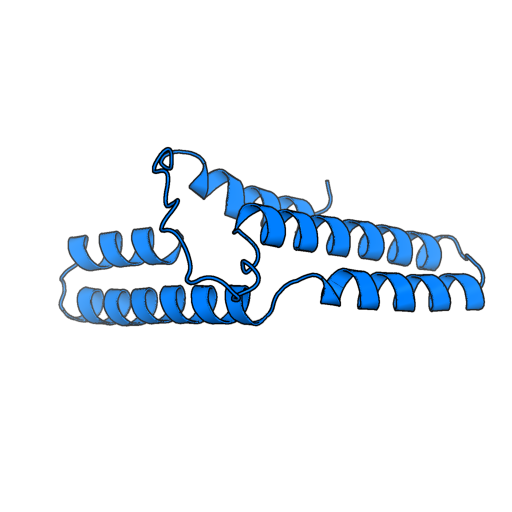O 1
ATOM 697 N N . SER A 1 95 ? 5.316 -12.292 -9.645 1.00 96.31 95 SER A N 1
ATOM 698 C CA . SER A 1 95 ? 5.848 -13.027 -10.797 1.00 96.31 95 SER A CA 1
ATOM 699 C C . SER A 1 95 ? 7.352 -12.793 -10.966 1.00 96.31 95 SER A C 1
ATOM 701 O O . SER A 1 95 ? 8.101 -13.748 -11.203 1.00 96.31 95 SER A O 1
ATOM 703 N N . LYS A 1 96 ? 7.816 -11.549 -10.801 1.00 96.56 96 LYS A N 1
ATOM 704 C CA . LYS A 1 96 ? 9.240 -11.189 -10.862 1.00 96.56 96 LYS A CA 1
ATOM 705 C C . LYS A 1 96 ? 10.035 -11.834 -9.727 1.00 96.56 96 LYS A C 1
ATOM 707 O O . LYS A 1 96 ? 11.018 -12.513 -10.013 1.00 96.56 96 LYS A O 1
ATOM 712 N N . VAL A 1 97 ? 9.539 -11.785 -8.489 1.00 97.50 97 VAL A N 1
ATOM 713 C CA . VAL A 1 97 ? 10.148 -12.477 -7.334 1.00 97.50 97 VAL A CA 1
ATOM 714 C C . VAL A 1 97 ? 10.266 -13.987 -7.575 1.00 97.50 97 VAL A C 1
ATOM 716 O O . VAL A 1 97 ? 11.308 -14.591 -7.315 1.00 97.50 97 VAL A O 1
ATOM 719 N N . SER A 1 98 ? 9.225 -14.623 -8.118 1.00 97.75 98 SER A N 1
ATOM 720 C CA . SER A 1 98 ? 9.248 -16.059 -8.434 1.00 97.75 98 SER A CA 1
ATOM 721 C C . SER A 1 98 ? 10.327 -16.410 -9.470 1.00 97.75 98 SER A C 1
ATOM 723 O O . SER A 1 98 ? 11.063 -17.397 -9.324 1.00 97.75 98 SER A O 1
ATOM 725 N N . LYS A 1 99 ? 10.480 -15.567 -10.499 1.00 97.38 99 LYS A N 1
ATOM 726 C CA . LYS A 1 99 ? 11.537 -15.709 -11.509 1.00 97.38 99 LYS A CA 1
ATOM 727 C C . LYS A 1 99 ? 12.921 -15.457 -10.912 1.00 97.38 99 LYS A C 1
ATOM 729 O O . LYS A 1 99 ? 13.817 -16.255 -11.176 1.00 97.38 99 LYS A O 1
ATOM 734 N N . ALA A 1 100 ? 13.081 -14.430 -10.078 1.00 97.81 100 ALA A N 1
ATOM 735 C CA . ALA A 1 100 ? 14.335 -14.120 -9.395 1.00 97.81 100 ALA A CA 1
ATOM 736 C C . ALA A 1 100 ? 14.797 -15.300 -8.535 1.00 97.81 100 ALA A C 1
ATOM 738 O 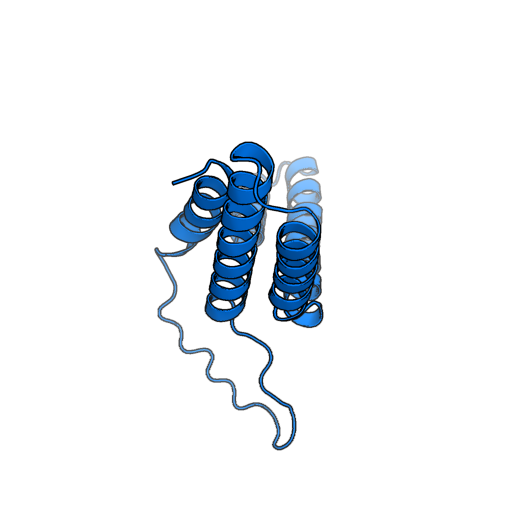O . ALA A 1 100 ? 15.917 -15.784 -8.682 1.00 97.81 100 ALA A O 1
ATOM 739 N N . ARG A 1 101 ? 13.886 -15.865 -7.729 1.00 98.06 101 ARG A N 1
ATOM 740 C CA . ARG A 1 101 ? 14.145 -17.076 -6.937 1.00 98.06 101 ARG A CA 1
ATOM 741 C C . ARG A 1 101 ? 14.605 -18.241 -7.813 1.00 98.06 101 ARG A C 1
ATOM 743 O O . ARG A 1 101 ? 15.499 -18.990 -7.428 1.00 98.06 101 ARG A O 1
ATOM 750 N N . SER A 1 102 ? 13.981 -18.419 -8.975 1.00 98.31 102 SER A N 1
ATOM 751 C CA . SER A 1 102 ? 14.331 -19.492 -9.910 1.00 98.31 102 SER A CA 1
ATOM 752 C C . SER A 1 102 ? 15.696 -19.279 -10.571 1.00 98.31 102 SER A C 1
ATOM 754 O O . SER A 1 102 ? 16.414 -20.254 -10.769 1.00 98.31 102 SER A O 1
ATOM 756 N N . ALA A 1 103 ? 16.057 -18.036 -10.903 1.00 98.38 103 ALA A N 1
ATOM 757 C CA . ALA A 1 103 ? 17.371 -17.672 -11.434 1.00 98.38 103 ALA A CA 1
ATOM 758 C C . ALA A 1 103 ? 18.473 -17.867 -10.381 1.00 98.38 103 ALA A C 1
ATOM 760 O O . ALA A 1 103 ? 19.484 -18.504 -10.664 1.00 98.38 103 ALA A O 1
ATOM 761 N N . TYR A 1 104 ? 18.225 -17.434 -9.143 1.00 97.56 104 TYR A N 1
ATOM 762 C CA . TYR A 1 104 ? 19.156 -17.603 -8.028 1.00 97.56 104 TYR A CA 1
ATOM 763 C C . TYR A 1 104 ? 19.466 -19.080 -7.748 1.00 97.56 104 TYR A C 1
ATOM 765 O O . TYR A 1 104 ? 20.619 -19.448 -7.582 1.00 97.56 104 TYR A O 1
ATOM 773 N N . LYS A 1 105 ? 18.450 -19.957 -7.783 1.00 98.38 105 LYS A N 1
ATOM 774 C CA . LYS A 1 105 ? 18.627 -21.419 -7.652 1.00 98.38 105 LYS A CA 1
ATOM 775 C C . LYS A 1 105 ? 19.471 -22.064 -8.761 1.00 98.38 105 LYS A C 1
ATOM 777 O O . LYS A 1 105 ? 19.804 -23.237 -8.641 1.00 98.38 105 LYS A O 1
ATOM 782 N N . LYS A 1 106 ? 19.722 -21.349 -9.858 1.00 98.19 106 LYS A N 1
ATOM 783 C CA . LYS A 1 106 ? 20.535 -21.789 -11.000 1.00 98.19 106 LYS A CA 1
ATOM 784 C C . LYS A 1 106 ? 21.877 -21.048 -11.056 1.00 98.19 106 LYS A C 1
ATOM 786 O O . LYS A 1 106 ? 22.461 -20.974 -12.133 1.00 98.19 106 LYS A O 1
ATOM 791 N N . ASP A 1 107 ? 22.283 -20.421 -9.951 1.00 97.94 107 ASP A N 1
ATOM 792 C CA . ASP A 1 107 ? 23.505 -19.615 -9.821 1.00 97.94 107 ASP A CA 1
ATOM 793 C C . ASP A 1 107 ? 23.576 -18.422 -10.801 1.00 97.94 107 ASP A C 1
ATOM 795 O O . ASP A 1 107 ? 24.632 -17.852 -11.061 1.00 97.94 107 ASP A O 1
ATOM 799 N N . GLN A 1 108 ? 22.425 -17.988 -11.337 1.00 98.06 108 GLN A N 1
ATOM 800 C CA . GLN A 1 108 ? 22.305 -16.819 -12.218 1.00 98.06 108 GLN A CA 1
ATOM 801 C C . GLN A 1 108 ? 22.094 -15.551 -11.378 1.00 98.06 108 GLN A C 1
ATOM 803 O O . GLN A 1 108 ? 21.015 -14.955 -11.406 1.00 98.06 108 GLN A O 1
ATOM 808 N N . HIS A 1 109 ? 23.096 -15.174 -10.580 1.00 96.19 109 HIS A N 1
ATOM 809 C CA . HIS A 1 109 ? 22.957 -14.125 -9.562 1.00 96.19 109 HIS A CA 1
ATOM 810 C C . HIS A 1 109 ? 22.645 -12.737 -10.138 1.00 96.19 109 HIS A C 1
ATOM 812 O O . HIS A 1 109 ? 21.695 -12.116 -9.672 1.00 96.19 109 HIS A O 1
ATOM 818 N N . GLU A 1 110 ? 23.338 -12.299 -11.193 1.00 97.38 110 GLU A N 1
ATOM 819 C CA . GLU A 1 110 ? 23.085 -10.997 -11.843 1.00 97.38 110 GLU A CA 1
ATOM 820 C C . GLU A 1 110 ? 21.634 -10.879 -12.332 1.00 97.38 110 GLU A C 1
ATOM 822 O O . GLU A 1 110 ? 20.937 -9.903 -12.072 1.00 97.38 110 GLU A O 1
ATOM 827 N N . LYS A 1 111 ? 21.125 -11.941 -12.964 1.00 95.50 111 LYS A N 1
ATOM 828 C CA . LYS A 1 111 ? 19.736 -12.005 -13.428 1.00 95.50 111 LYS A CA 1
ATOM 829 C C . LYS A 1 111 ? 18.735 -12.029 -12.275 1.00 95.50 111 LYS A C 1
ATOM 831 O O . LYS A 1 111 ? 17.628 -11.510 -12.400 1.00 95.50 111 LYS A O 1
ATOM 836 N N . ALA A 1 112 ? 19.071 -12.696 -11.173 1.00 96.81 112 ALA A N 1
ATOM 837 C CA . ALA A 1 112 ? 18.224 -12.696 -9.988 1.00 96.81 112 ALA A CA 1
ATOM 838 C C . ALA A 1 112 ? 18.131 -11.290 -9.380 1.00 96.81 112 ALA A C 1
ATOM 840 O O . ALA A 1 112 ? 17.039 -10.885 -8.988 1.00 96.81 112 ALA A O 1
ATOM 841 N N . GLU A 1 113 ? 19.241 -10.552 -9.349 1.00 96.56 113 GLU A N 1
ATOM 842 C CA . GLU A 1 113 ? 19.297 -9.166 -8.885 1.00 96.56 113 GLU A CA 1
ATOM 843 C C . GLU A 1 113 ? 18.486 -8.231 -9.787 1.00 96.56 113 GLU A C 1
ATOM 845 O O . GLU A 1 113 ? 17.626 -7.510 -9.286 1.00 96.56 113 GLU A O 1
ATOM 850 N N . GLU A 1 114 ? 18.651 -8.316 -11.110 1.00 96.12 114 GLU A N 1
ATOM 851 C CA . GLU A 1 114 ? 17.845 -7.559 -12.080 1.00 96.12 114 GLU A CA 1
ATOM 852 C C . GLU A 1 114 ? 16.341 -7.800 -11.869 1.00 96.12 114 GLU A C 1
ATOM 854 O O . GLU A 1 114 ? 15.555 -6.865 -11.738 1.00 96.12 114 GLU A O 1
ATOM 859 N N . LEU A 1 115 ? 15.933 -9.068 -11.741 1.00 96.44 115 LEU A N 1
ATOM 860 C CA . LEU A 1 115 ? 14.533 -9.427 -11.512 1.00 96.44 115 LEU A CA 1
ATOM 861 C C . LEU A 1 115 ? 14.000 -8.956 -10.151 1.00 96.44 115 LEU A C 1
ATOM 863 O O . LEU A 1 115 ? 12.793 -8.747 -10.032 1.00 96.44 115 LEU A O 1
ATOM 867 N N . MET A 1 116 ? 14.853 -8.816 -9.133 1.00 96.56 116 MET A N 1
ATOM 868 C CA . MET A 1 116 ? 14.469 -8.241 -7.840 1.00 96.56 116 MET A CA 1
ATOM 869 C C . MET A 1 116 ? 14.348 -6.719 -7.908 1.00 96.56 116 MET A C 1
ATOM 871 O O . MET A 1 116 ? 13.408 -6.179 -7.329 1.00 96.56 116 MET A O 1
ATOM 875 N N . THR A 1 117 ? 15.224 -6.040 -8.650 1.00 93.44 117 THR A N 1
ATOM 876 C CA . THR A 1 117 ? 15.104 -4.603 -8.937 1.00 93.44 117 THR A CA 1
ATOM 877 C C . THR A 1 117 ? 13.813 -4.301 -9.696 1.00 93.44 117 THR A C 1
ATOM 879 O O . THR A 1 117 ? 13.074 -3.396 -9.326 1.00 93.44 117 THR A O 1
ATOM 882 N N . ASP A 1 118 ? 13.473 -5.120 -10.689 1.00 87.62 118 ASP A N 1
ATOM 883 C CA . ASP A 1 118 ? 12.204 -5.017 -11.414 1.00 87.62 118 ASP A CA 1
ATOM 884 C C . ASP A 1 118 ? 10.978 -5.302 -10.536 1.00 87.62 118 ASP A C 1
ATOM 886 O O . ASP A 1 118 ? 9.880 -4.853 -10.845 1.00 87.62 118 ASP A O 1
ATOM 890 N N . ALA A 1 119 ? 11.117 -6.136 -9.500 1.00 90.00 119 ALA A N 1
ATOM 891 C CA . ALA A 1 119 ? 9.993 -6.532 -8.654 1.00 90.00 119 ALA A CA 1
ATOM 892 C C . ALA A 1 119 ? 9.560 -5.432 -7.688 1.00 90.00 119 ALA A C 1
ATOM 894 O O . ALA A 1 119 ? 8.451 -5.501 -7.158 1.00 90.00 119 ALA A O 1
ATOM 895 N N . VAL A 1 120 ? 10.454 -4.486 -7.404 1.00 84.81 120 VAL A N 1
ATOM 896 C CA . VAL A 1 120 ? 10.141 -3.374 -6.519 1.00 84.81 120 VAL A CA 1
ATOM 897 C C . VAL A 1 120 ? 9.508 -2.214 -7.289 1.00 84.81 120 VAL A C 1
ATOM 899 O O . VAL A 1 120 ? 8.669 -1.551 -6.700 1.00 84.81 120 VAL A O 1
ATOM 902 N N . GLN A 1 121 ? 9.831 -2.016 -8.574 1.00 69.56 121 GLN A N 1
ATOM 903 C CA . GLN A 1 121 ? 9.254 -0.967 -9.438 1.00 69.56 121 GLN A CA 1
ATOM 904 C C . GLN A 1 121 ? 7.732 -1.090 -9.624 1.00 69.56 121 GLN A C 1
ATOM 906 O O . GLN A 1 121 ? 7.060 -0.034 -9.550 1.00 69.56 121 GLN A O 1
#

pLDDT: mean 82.34, std 17.77, range [37.78, 98.38]

Foldseek 3Di:
DDPQLVVLVVLVVVVPPDDPDPPPPPDPPPDDDDDDPVRLSVLSVVLVVLVVVLVVCVVVVNDPVVSVVSVVVSVVSNVSRDVVVVVVLQVQLVVLQVVLVVCVVVVNNVSSVVSNVVSSD